Protein AF-A0A5A4N2Q4-F1 (afdb_monomer)

Solvent-accessible surface area (backbone atoms only — not comparable to full-atom values): 8452 Å² total; per-residue (Å²): 108,69,72,65,43,69,59,45,48,25,61,77,40,74,31,97,58,60,70,42,58,69,52,47,52,50,22,56,64,30,41,61,60,15,49,49,31,45,55,47,12,59,72,34,77,85,26,57,87,37,66,96,80,49,46,55,68,68,51,51,50,99,47,70,11,44,57,33,38,48,51,14,52,48,33,44,46,52,19,51,43,44,40,22,55,33,50,47,47,25,62,72,71,48,46,84,64,64,78,89,76,55,52,71,66,58,49,50,52,47,54,51,26,54,49,45,61,66,20,47,60,41,35,52,52,44,50,49,48,45,51,34,38,55,73,65,78,46,36,66,43,38,62,94,64,76,16,40,40,64,56,48,53,55,32,53,72,66,72

Radius of gyration: 18.62 Å; Cα contacts (8 Å, |Δi|>4): 201; chains: 1; bounding box: 46×22×55 Å

pLDDT: mean 96.04, std 3.09, range [78.12, 98.69]

Structure (mmCIF, N/CA/C/O backbone):
data_AF-A0A5A4N2Q4-F1
#
_entry.id   AF-A0A5A4N2Q4-F1
#
loop_
_atom_site.group_PDB
_atom_site.id
_atom_site.type_symbol
_atom_site.label_atom_id
_atom_site.label_alt_id
_atom_site.label_comp_id
_atom_site.label_asym_id
_atom_site.label_entity_id
_atom_site.label_seq_id
_atom_site.pdbx_PDB_ins_code
_atom_site.Cartn_x
_atom_site.Cartn_y
_atom_site.Cartn_z
_atom_site.occupancy
_atom_site.B_iso_or_equiv
_atom_site.auth_seq_id
_atom_site.auth_comp_id
_atom_site.auth_asym_id
_atom_site.auth_atom_id
_atom_site.pdbx_PDB_model_num
ATOM 1 N N . LEU A 1 1 ? -2.298 5.509 10.449 1.00 78.12 1 LEU A N 1
ATOM 2 C CA . LEU A 1 1 ? -3.042 4.456 11.182 1.00 78.12 1 LEU A CA 1
ATOM 3 C C . LEU A 1 1 ? -2.249 3.893 12.357 1.00 78.12 1 LEU A C 1
ATOM 5 O O . LEU A 1 1 ? -2.719 4.061 13.470 1.00 78.12 1 LEU A O 1
ATOM 9 N N . GLY A 1 2 ? -1.051 3.329 12.149 1.00 83.81 2 GLY A N 1
ATOM 10 C CA . GLY A 1 2 ? -0.265 2.645 13.193 1.00 83.81 2 GLY A CA 1
ATOM 11 C C . GLY A 1 2 ? -0.175 3.351 14.556 1.00 83.81 2 GLY A C 1
ATOM 12 O O . GLY A 1 2 ? -0.740 2.850 15.514 1.00 83.81 2 GLY A O 1
ATOM 13 N N . GLY A 1 3 ? 0.488 4.510 14.660 1.00 91.69 3 GLY A N 1
ATOM 14 C CA . GLY A 1 3 ? 0.744 5.168 15.958 1.00 91.69 3 GLY A CA 1
ATOM 15 C C . GLY A 1 3 ? -0.521 5.498 16.765 1.00 91.69 3 GLY A C 1
ATOM 16 O O . GLY A 1 3 ? -0.814 4.852 17.767 1.00 91.69 3 GLY A O 1
ATOM 17 N N . PHE A 1 4 ? -1.299 6.488 16.315 1.00 95.56 4 PHE A N 1
ATOM 18 C CA . PHE A 1 4 ? -2.518 6.896 17.024 1.00 95.56 4 PHE A CA 1
ATOM 19 C C . PHE A 1 4 ? -3.598 5.817 17.052 1.00 95.56 4 PHE A C 1
ATOM 21 O O . PHE A 1 4 ? -4.274 5.676 18.061 1.00 95.56 4 PHE A O 1
ATOM 28 N N . GLY A 1 5 ? -3.774 5.054 15.971 1.00 96.12 5 GLY A N 1
ATOM 29 C CA . GLY A 1 5 ? -4.808 4.026 15.904 1.00 96.12 5 GLY A CA 1
ATOM 30 C C . GLY A 1 5 ? -4.566 2.918 16.922 1.00 96.12 5 GLY A C 1
ATOM 31 O O . GLY A 1 5 ? -5.470 2.608 17.690 1.00 96.12 5 GLY A O 1
ATOM 32 N N . ASN A 1 6 ? -3.346 2.370 16.984 1.00 96.38 6 ASN A N 1
ATOM 33 C CA . ASN A 1 6 ? -3.034 1.269 17.902 1.00 96.38 6 ASN A CA 1
ATOM 34 C C . ASN A 1 6 ? -3.146 1.680 19.367 1.00 96.38 6 ASN A C 1
ATOM 36 O O . ASN A 1 6 ? -3.455 0.845 20.208 1.00 96.38 6 ASN A O 1
ATOM 40 N N . TRP A 1 7 ? -2.907 2.956 19.667 1.00 95.88 7 TRP A N 1
ATOM 41 C CA . TRP A 1 7 ? -3.023 3.46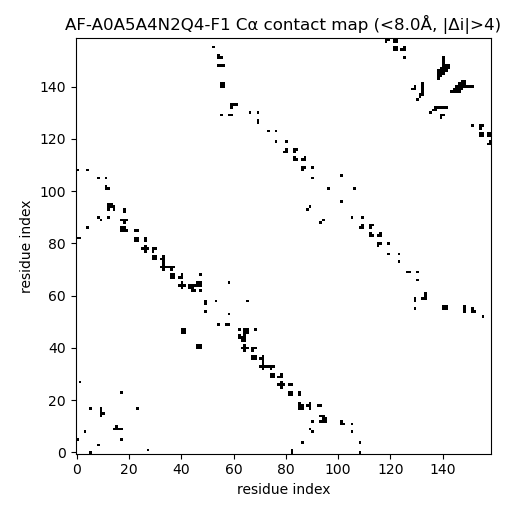6 21.024 1.00 95.88 7 TRP A CA 1
ATOM 42 C C . TRP A 1 7 ? -4.462 3.848 21.391 1.00 95.88 7 TRP A C 1
ATOM 44 O O . TRP A 1 7 ? -4.979 3.415 22.417 1.00 95.88 7 TRP A O 1
ATOM 54 N N . LEU A 1 8 ? -5.128 4.647 20.555 1.00 97.75 8 LEU A N 1
ATOM 55 C CA . LEU A 1 8 ? -6.415 5.253 20.891 1.00 97.75 8 LEU A CA 1
ATOM 56 C C . LEU A 1 8 ? -7.609 4.335 20.639 1.00 97.75 8 LEU A C 1
ATOM 58 O O . LEU A 1 8 ? -8.586 4.441 21.371 1.00 97.75 8 LEU A O 1
ATOM 62 N N . ILE A 1 9 ? -7.581 3.459 19.627 1.00 97.44 9 ILE A N 1
ATOM 63 C CA . ILE A 1 9 ? -8.761 2.643 19.288 1.00 97.44 9 ILE A CA 1
ATOM 64 C C . ILE A 1 9 ? -9.136 1.699 20.433 1.00 97.44 9 ILE A C 1
ATOM 66 O O . ILE A 1 9 ? -10.298 1.747 20.837 1.00 97.44 9 ILE A O 1
ATOM 70 N N . PRO A 1 10 ? -8.211 0.910 21.019 1.00 96.62 10 PRO A N 1
ATOM 71 C CA . PRO A 1 10 ? -8.571 0.057 22.145 1.00 96.62 10 PRO A CA 1
ATOM 72 C C . PRO A 1 10 ? -9.120 0.850 23.334 1.00 96.62 10 PRO A C 1
ATOM 74 O O . PRO A 1 10 ? -10.138 0.476 23.913 1.00 96.62 10 PRO A O 1
ATOM 77 N N . LEU A 1 11 ? -8.509 2.001 23.638 1.00 96.62 11 LEU A N 1
ATOM 78 C CA . LEU A 1 11 ? -8.955 2.887 24.713 1.00 96.62 11 LEU A CA 1
ATOM 79 C C . LEU A 1 11 ? -10.362 3.444 24.458 1.00 96.62 11 LEU A C 1
ATOM 81 O O . LEU A 1 11 ? -11.205 3.410 25.346 1.00 96.62 11 LEU A O 1
ATOM 85 N N . MET A 1 12 ? -10.649 3.914 23.242 1.00 96.81 12 MET A N 1
ATOM 86 C CA . MET A 1 12 ? -11.965 4.455 22.878 1.00 96.81 12 MET A CA 1
ATOM 87 C C . MET A 1 12 ? -13.060 3.383 22.827 1.00 96.81 12 MET A C 1
ATOM 89 O O . MET A 1 12 ? -14.232 3.702 23.017 1.00 96.81 12 MET A O 1
ATOM 93 N N . LEU A 1 13 ? -12.696 2.124 22.573 1.00 96.56 13 LEU A N 1
ATOM 94 C CA . LEU A 1 13 ? -13.611 0.980 22.599 1.00 96.56 13 LEU A CA 1
ATOM 95 C C . LEU A 1 13 ? -13.775 0.367 23.998 1.00 96.56 13 LEU A C 1
ATOM 97 O O . LEU A 1 13 ? -14.642 -0.488 24.178 1.00 96.56 13 LEU A O 1
ATOM 101 N N . ASN A 1 14 ? -12.973 0.799 24.979 1.00 95.62 14 ASN A N 1
ATOM 102 C CA . ASN A 1 14 ? -12.802 0.133 26.272 1.00 95.62 14 ASN A CA 1
ATOM 103 C C . ASN A 1 14 ? -12.422 -1.355 26.130 1.00 95.62 14 ASN A C 1
ATOM 105 O O . ASN A 1 14 ? -12.909 -2.205 26.878 1.00 95.62 14 ASN A O 1
ATOM 109 N N . SER A 1 15 ? -11.560 -1.678 25.164 1.00 95.62 15 SER A N 1
ATOM 110 C CA . SER A 1 15 ? -11.013 -3.021 24.961 1.00 95.62 15 SER A CA 1
ATOM 111 C C . SER A 1 15 ? -9.585 -3.125 25.517 1.00 95.62 15 SER A C 1
ATOM 113 O O . SER A 1 15 ? -8.827 -2.160 25.418 1.00 95.62 15 SER A O 1
ATOM 115 N N . PRO A 1 16 ? -9.176 -4.288 26.059 1.00 93.88 16 PRO A N 1
ATOM 116 C CA . PRO A 1 16 ? -7.867 -4.442 26.698 1.00 93.88 16 PRO A CA 1
ATOM 117 C C . PRO A 1 16 ? -6.685 -4.370 25.719 1.00 93.88 16 PRO A C 1
ATOM 119 O O . PRO A 1 16 ? -5.601 -3.949 26.106 1.00 93.88 16 PRO A O 1
ATOM 122 N N . ASP A 1 17 ? -6.885 -4.789 24.468 1.00 94.69 17 ASP A N 1
ATOM 123 C CA . ASP A 1 17 ? -5.890 -4.768 23.391 1.00 94.69 17 ASP A CA 1
ATOM 124 C C . ASP A 1 17 ? -6.620 -4.849 22.032 1.00 94.69 17 ASP A C 1
ATOM 126 O O . ASP A 1 17 ? -7.850 -4.852 21.971 1.00 94.69 17 ASP A O 1
ATOM 130 N N . MET A 1 18 ? -5.864 -4.920 20.942 1.00 97.25 18 MET A N 1
ATOM 131 C CA . MET A 1 18 ? -6.322 -5.220 19.590 1.00 97.25 18 MET A CA 1
ATOM 132 C C . MET A 1 18 ? -6.730 -6.694 19.426 1.00 97.25 18 MET A C 1
ATOM 134 O O . MET A 1 18 ? -6.215 -7.572 20.115 1.00 97.25 18 MET A O 1
ATOM 138 N N . ALA A 1 19 ? -7.582 -6.996 18.441 1.00 97.50 19 ALA A N 1
ATOM 139 C CA . ALA A 1 19 ? -8.059 -8.357 18.172 1.00 97.50 19 ALA A CA 1
ATOM 140 C C . ALA A 1 19 ? -6.929 -9.339 17.806 1.00 97.50 19 ALA A C 1
ATOM 142 O O . ALA A 1 19 ? -6.952 -10.498 18.220 1.00 97.50 19 ALA A O 1
ATOM 143 N N . PHE A 1 20 ? -5.916 -8.881 17.061 1.00 98.06 20 PHE A N 1
ATOM 144 C CA . PHE A 1 20 ? -4.751 -9.679 16.670 1.00 98.06 20 PHE A CA 1
ATOM 145 C C . PHE A 1 20 ? -3.427 -9.018 17.104 1.00 98.06 20 PHE A C 1
ATOM 147 O O . PHE A 1 20 ? -2.699 -8.478 16.264 1.00 98.06 20 PHE A O 1
ATOM 154 N N . PRO A 1 21 ? -3.032 -9.099 18.391 1.00 96.81 21 PRO A N 1
ATOM 155 C CA . PRO A 1 21 ? -1.855 -8.389 18.911 1.00 96.81 21 PRO A CA 1
ATOM 156 C C . PRO A 1 21 ? -0.538 -8.779 18.225 1.00 96.81 21 PRO A C 1
ATOM 158 O O . PRO A 1 21 ? 0.304 -7.933 17.930 1.00 96.81 21 PRO A O 1
ATOM 161 N N . ARG A 1 22 ? -0.362 -10.067 17.894 1.00 97.88 22 ARG A N 1
ATOM 162 C CA . ARG A 1 22 ? 0.849 -10.554 17.203 1.00 97.88 22 ARG A CA 1
ATOM 163 C C . ARG A 1 22 ? 0.933 -10.062 15.759 1.00 97.88 22 ARG A C 1
ATOM 165 O O . ARG A 1 22 ? 2.010 -9.673 15.315 1.00 97.88 22 ARG A O 1
ATOM 172 N N . MET A 1 23 ? -0.197 -10.045 15.048 1.00 97.00 23 MET A N 1
ATOM 173 C CA . MET A 1 23 ? -0.287 -9.469 13.703 1.00 97.00 23 MET A CA 1
ATOM 174 C C . MET A 1 23 ? 0.002 -7.965 13.749 1.00 97.00 23 MET A C 1
ATOM 176 O O . MET A 1 23 ? 0.719 -7.459 12.891 1.00 97.00 23 MET A O 1
ATOM 180 N N . ASN A 1 24 ? -0.480 -7.273 14.787 1.00 97.12 24 ASN A N 1
ATOM 181 C CA . ASN A 1 24 ? -0.182 -5.863 15.010 1.00 97.12 24 ASN A CA 1
ATOM 182 C C . ASN A 1 24 ? 1.319 -5.611 15.160 1.00 97.12 24 ASN A C 1
ATOM 184 O O . ASN A 1 24 ? 1.878 -4.740 14.498 1.00 97.12 24 ASN A O 1
ATOM 188 N N . ASN A 1 25 ? 1.983 -6.416 15.992 1.00 97.12 25 ASN A N 1
ATOM 189 C CA . ASN A 1 25 ? 3.420 -6.309 16.204 1.00 97.12 25 ASN A CA 1
ATOM 190 C C . ASN A 1 25 ? 4.188 -6.574 14.900 1.00 97.12 25 ASN A C 1
ATOM 192 O O . ASN A 1 25 ? 5.049 -5.789 14.515 1.00 97.12 25 ASN A O 1
ATOM 196 N N . MET A 1 26 ? 3.820 -7.626 14.164 1.00 97.12 26 MET A N 1
ATOM 197 C CA . MET A 1 26 ? 4.431 -7.922 12.866 1.00 97.12 26 MET A CA 1
ATOM 198 C C . MET A 1 26 ? 4.231 -6.783 11.857 1.00 97.12 26 MET A C 1
ATOM 200 O O . MET A 1 26 ? 5.162 -6.440 11.133 1.00 97.12 26 MET A O 1
ATOM 204 N N . SER A 1 27 ? 3.053 -6.145 11.846 1.00 96.94 27 SER A N 1
ATOM 205 C CA . SER A 1 27 ? 2.786 -5.000 10.970 1.00 96.94 27 SER A CA 1
ATOM 206 C C . SER A 1 27 ? 3.776 -3.857 11.217 1.00 96.94 27 SER A C 1
ATOM 208 O O . SER A 1 27 ? 4.296 -3.284 10.263 1.00 96.94 27 SER A O 1
ATOM 210 N N . PHE A 1 28 ? 4.125 -3.578 12.476 1.00 97.50 28 PHE A N 1
ATOM 211 C CA . PHE A 1 28 ? 5.156 -2.597 12.807 1.00 97.50 28 PHE A CA 1
ATOM 212 C C . PHE A 1 28 ? 6.542 -3.052 12.337 1.00 97.50 28 PHE A C 1
ATOM 214 O O . PHE A 1 28 ? 7.252 -2.279 11.699 1.00 97.50 28 PHE A O 1
ATOM 221 N N . TRP A 1 29 ? 6.912 -4.310 12.588 1.00 98.00 29 TRP A N 1
ATOM 222 C CA . TRP A 1 29 ? 8.245 -4.835 12.265 1.00 98.00 29 TRP A CA 1
ATOM 223 C C . TRP A 1 29 ? 8.551 -4.960 10.771 1.00 98.00 29 TRP A C 1
ATOM 225 O O . TRP A 1 29 ? 9.719 -5.070 10.410 1.00 98.00 29 TRP A O 1
ATOM 235 N N . LEU A 1 30 ? 7.550 -4.880 9.895 1.00 98.19 30 LEU A N 1
ATOM 236 C CA . LEU A 1 30 ? 7.760 -4.776 8.447 1.00 98.19 30 LEU A CA 1
ATOM 237 C C . LEU A 1 30 ? 8.207 -3.374 7.993 1.00 98.19 30 LEU A C 1
ATOM 239 O O . LEU A 1 30 ? 8.815 -3.241 6.929 1.00 98.19 30 LEU A O 1
ATOM 243 N N . LEU A 1 31 ? 7.961 -2.329 8.794 1.00 97.94 31 LEU A N 1
ATOM 244 C CA . LEU A 1 31 ? 8.291 -0.949 8.428 1.00 97.94 31 LEU A CA 1
ATOM 245 C C . LEU A 1 31 ? 9.798 -0.638 8.473 1.00 97.94 31 LEU A C 1
ATOM 247 O O . LEU A 1 31 ? 10.269 0.006 7.535 1.00 97.94 31 LEU A O 1
ATOM 251 N N . PRO A 1 32 ? 10.590 -1.083 9.473 1.00 98.25 32 PRO A N 1
ATOM 252 C CA . PRO A 1 32 ? 12.033 -0.863 9.445 1.00 98.25 32 PRO A CA 1
ATOM 253 C C . PRO A 1 32 ? 12.710 -1.500 8.218 1.00 98.25 32 PRO A C 1
ATOM 255 O O . PRO A 1 32 ? 13.408 -0.770 7.517 1.00 98.25 32 PRO A O 1
ATOM 258 N N . PRO A 1 33 ? 12.463 -2.779 7.857 1.00 98.19 33 PRO A N 1
ATOM 259 C CA . PRO A 1 33 ? 12.988 -3.358 6.620 1.00 98.19 33 PRO A CA 1
ATOM 260 C C . PRO A 1 33 ? 12.546 -2.595 5.364 1.00 98.19 33 PRO A C 1
ATOM 262 O O . PRO A 1 33 ? 13.379 -2.283 4.515 1.00 98.19 33 PRO A O 1
ATOM 265 N N . SER A 1 34 ? 11.266 -2.211 5.276 1.00 98.38 34 SER A N 1
ATOM 266 C CA . SER A 1 34 ? 10.757 -1.357 4.193 1.00 98.38 34 SER A CA 1
ATOM 267 C C . SER A 1 34 ? 11.575 -0.072 4.053 1.00 98.38 34 SER A C 1
ATOM 269 O O . SER A 1 34 ? 12.041 0.261 2.965 1.00 98.38 34 SER A O 1
ATOM 271 N N . LEU A 1 35 ? 11.778 0.649 5.157 1.00 98.25 35 LEU A N 1
ATOM 272 C CA . LEU A 1 35 ? 12.541 1.891 5.160 1.00 98.25 35 LEU A CA 1
ATOM 273 C C . LEU A 1 35 ? 14.005 1.651 4.778 1.00 98.25 35 LEU A C 1
ATOM 275 O O . LEU A 1 35 ? 14.563 2.424 4.006 1.00 98.25 35 LEU A O 1
ATOM 279 N N . THR A 1 36 ? 14.624 0.573 5.268 1.00 98.06 36 THR A N 1
ATOM 280 C CA . THR A 1 36 ? 16.011 0.250 4.906 1.00 98.06 36 THR A CA 1
ATOM 281 C C . THR A 1 36 ? 16.167 -0.023 3.414 1.00 98.06 36 THR A C 1
ATOM 283 O O . THR A 1 36 ? 17.115 0.483 2.823 1.00 98.06 36 THR A O 1
ATOM 286 N N . LEU A 1 37 ? 15.225 -0.734 2.782 1.00 97.75 37 LEU A N 1
ATOM 287 C CA . LEU A 1 37 ? 15.244 -0.969 1.336 1.00 97.75 37 LEU A CA 1
ATOM 288 C C . LEU A 1 37 ? 15.096 0.337 0.548 1.00 97.75 37 LEU A C 1
ATOM 290 O O . LEU A 1 37 ? 15.822 0.539 -0.421 1.00 97.75 37 LEU A O 1
ATOM 294 N N . LEU A 1 38 ? 14.215 1.238 0.992 1.00 96.94 38 LEU A N 1
ATOM 295 C CA . LEU A 1 38 ? 14.023 2.553 0.372 1.00 96.94 38 LEU A CA 1
ATOM 296 C C . LEU A 1 38 ? 15.255 3.463 0.519 1.00 96.94 38 LEU A C 1
ATOM 298 O O . LEU A 1 38 ? 15.587 4.239 -0.373 1.00 96.94 38 LEU A O 1
ATOM 302 N N . LEU A 1 39 ? 15.953 3.405 1.653 1.00 96.75 39 LEU A N 1
ATOM 303 C CA . LEU A 1 39 ? 17.201 4.151 1.825 1.00 96.75 39 LEU A CA 1
ATOM 304 C C . LEU A 1 39 ? 18.318 3.535 0.980 1.00 96.75 39 LEU A C 1
ATOM 306 O O . LEU A 1 39 ? 19.052 4.255 0.303 1.00 96.75 39 LEU A O 1
ATOM 310 N N . TYR A 1 40 ? 18.403 2.205 0.958 1.00 96.00 40 TYR A N 1
ATOM 311 C CA . TYR A 1 40 ? 19.391 1.480 0.170 1.00 96.00 40 TYR A CA 1
ATOM 312 C C . TYR A 1 40 ? 19.198 1.695 -1.336 1.00 96.00 40 TYR A C 1
ATOM 314 O O . TYR A 1 40 ? 20.180 1.867 -2.056 1.00 96.00 40 TYR A O 1
ATOM 322 N N . SER A 1 41 ? 17.955 1.800 -1.819 1.00 95.88 41 SER A N 1
ATOM 323 C CA . SER A 1 41 ? 17.671 2.089 -3.228 1.00 95.88 41 SER A CA 1
ATOM 324 C C . SER A 1 41 ? 18.208 3.439 -3.694 1.00 95.88 41 SER A C 1
ATOM 326 O O . SER A 1 41 ? 18.483 3.597 -4.876 1.00 95.88 41 SER A O 1
ATOM 328 N N . ASN A 1 42 ? 18.360 4.416 -2.795 1.00 91.69 42 ASN A N 1
ATOM 329 C CA . ASN A 1 42 ? 18.949 5.715 -3.135 1.00 91.69 42 ASN A CA 1
ATOM 330 C C . ASN A 1 42 ? 20.481 5.673 -3.190 1.00 91.69 42 ASN A C 1
ATOM 332 O O . ASN A 1 42 ? 21.090 6.522 -3.832 1.00 91.69 42 ASN A O 1
ATOM 336 N N . MET A 1 43 ? 21.099 4.702 -2.516 1.00 90.75 43 MET A N 1
ATOM 337 C CA . MET A 1 43 ? 22.552 4.517 -2.505 1.00 90.75 43 MET A CA 1
ATOM 338 C C . MET A 1 43 ? 23.034 3.572 -3.611 1.00 90.75 43 MET A C 1
ATOM 340 O O . MET A 1 43 ? 24.195 3.636 -4.006 1.00 90.75 43 MET A O 1
ATOM 344 N N . PHE A 1 44 ? 22.168 2.672 -4.079 1.00 87.69 44 PHE A N 1
ATOM 345 C CA . PHE A 1 44 ? 22.494 1.667 -5.084 1.00 87.69 44 PHE A CA 1
ATOM 346 C C . PHE A 1 44 ? 22.126 2.130 -6.503 1.00 87.69 44 PHE A C 1
ATOM 348 O O . PHE A 1 44 ? 21.107 2.788 -6.713 1.00 87.69 44 PHE A O 1
ATOM 355 N N . GLY A 1 45 ? 22.933 1.752 -7.499 1.00 85.44 45 GLY A N 1
ATOM 356 C CA . GLY A 1 45 ? 22.708 2.139 -8.896 1.00 85.44 45 GLY A CA 1
ATOM 357 C C . GLY A 1 45 ? 22.719 3.660 -9.092 1.00 85.44 45 GLY A C 1
ATOM 358 O O . GLY A 1 45 ? 23.594 4.349 -8.578 1.00 85.44 45 GLY A O 1
ATOM 359 N N . MET A 1 46 ? 21.738 4.177 -9.836 1.00 88.19 46 MET A N 1
ATOM 360 C CA . MET A 1 46 ? 21.572 5.618 -10.098 1.00 88.19 46 MET A CA 1
ATOM 361 C C . MET A 1 46 ? 20.477 6.259 -9.222 1.00 88.19 46 MET A C 1
ATOM 363 O O . MET A 1 46 ? 19.949 7.317 -9.565 1.00 88.19 46 MET A O 1
ATOM 367 N N . GLY A 1 47 ? 20.077 5.604 -8.123 1.00 90.88 47 GLY A N 1
ATOM 368 C CA . GLY A 1 47 ? 18.826 5.929 -7.429 1.00 90.88 47 GLY A CA 1
ATOM 369 C C . GLY A 1 47 ? 17.606 5.549 -8.273 1.00 90.88 47 GLY A C 1
ATOM 370 O O . GLY A 1 47 ? 17.754 5.065 -9.397 1.00 90.88 47 GLY A O 1
ATOM 371 N N . THR A 1 48 ? 16.386 5.694 -7.753 1.00 92.38 48 THR A N 1
ATOM 372 C CA . THR A 1 48 ? 15.182 5.305 -8.514 1.00 92.38 48 THR A CA 1
ATOM 373 C C . THR A 1 48 ? 14.897 6.207 -9.696 1.00 92.38 48 THR A C 1
ATOM 375 O O . THR A 1 48 ? 14.691 5.713 -10.795 1.00 92.38 48 THR A O 1
ATOM 378 N N . GLY A 1 49 ? 14.862 7.524 -9.483 1.00 88.62 49 GLY A N 1
ATOM 379 C CA . GLY A 1 49 ? 14.708 8.515 -10.553 1.00 88.62 49 GLY A CA 1
ATOM 380 C C . GLY A 1 49 ? 13.380 8.471 -11.326 1.00 88.62 49 GLY A C 1
ATOM 381 O O . GLY A 1 49 ? 13.232 9.206 -12.294 1.00 88.62 49 GLY A O 1
ATOM 382 N N . THR A 1 50 ? 12.401 7.660 -10.910 1.00 90.25 50 THR A N 1
ATOM 383 C CA . THR A 1 50 ? 11.115 7.461 -11.613 1.00 90.25 50 THR A CA 1
ATOM 384 C C . THR A 1 50 ? 9.971 8.343 -11.101 1.00 90.25 50 THR A C 1
ATOM 386 O O . THR A 1 50 ? 8.825 8.179 -11.518 1.00 90.25 50 THR A O 1
ATOM 389 N N . GLY A 1 51 ? 10.251 9.230 -10.141 1.00 92.88 51 GLY A N 1
ATOM 390 C CA . GLY A 1 51 ? 9.223 9.874 -9.321 1.00 92.88 51 GLY A CA 1
ATOM 391 C C . GLY A 1 51 ? 8.540 8.894 -8.356 1.00 92.88 51 GLY A C 1
ATOM 392 O O . GLY A 1 51 ? 8.810 7.692 -8.371 1.00 92.88 51 GLY A O 1
ATOM 393 N N . TRP A 1 52 ? 7.646 9.412 -7.508 1.00 94.81 52 TRP A N 1
ATOM 394 C CA . TRP A 1 52 ? 6.924 8.604 -6.513 1.00 94.81 52 TRP A CA 1
ATOM 395 C C . TRP A 1 52 ? 5.886 7.653 -7.134 1.00 94.81 52 TRP A C 1
ATOM 397 O O . TRP A 1 52 ? 5.498 6.682 -6.493 1.00 94.81 52 TRP A O 1
ATOM 407 N N . THR A 1 53 ? 5.465 7.909 -8.378 1.00 96.19 53 THR A N 1
ATOM 408 C CA . THR A 1 53 ? 4.487 7.085 -9.102 1.00 96.19 53 THR A CA 1
ATOM 409 C C . THR A 1 53 ? 5.095 5.886 -9.819 1.00 96.19 53 THR A C 1
ATOM 411 O O . THR A 1 53 ? 4.370 4.950 -10.127 1.00 96.19 53 THR A O 1
ATOM 414 N N . VAL A 1 54 ? 6.410 5.872 -10.073 1.00 96.00 54 VAL A N 1
ATOM 415 C CA . VAL A 1 54 ? 7.114 4.735 -10.702 1.00 96.00 54 VAL A CA 1
ATOM 416 C C . VAL A 1 54 ? 6.570 4.401 -12.108 1.00 96.00 54 VAL A C 1
ATOM 418 O O . VAL A 1 54 ? 6.376 3.243 -12.468 1.00 96.00 54 VAL A O 1
ATOM 421 N N . TYR A 1 55 ? 6.315 5.420 -12.937 1.00 96.31 55 TYR A N 1
ATOM 422 C CA . TYR A 1 55 ? 5.693 5.214 -14.252 1.00 96.31 55 TYR A CA 1
ATOM 423 C C . TYR A 1 55 ? 6.575 4.455 -15.265 1.00 96.31 55 TYR A C 1
ATOM 425 O O . TYR A 1 55 ? 7.738 4.825 -15.457 1.00 96.31 55 TYR A O 1
ATOM 433 N N . PRO A 1 56 ? 6.026 3.462 -15.995 1.00 93.81 56 PRO A N 1
ATOM 434 C CA . PRO A 1 56 ? 6.648 2.940 -17.209 1.00 93.81 56 PRO A CA 1
ATOM 435 C C . PRO A 1 56 ? 6.558 3.976 -18.354 1.00 93.81 56 PRO A C 1
ATOM 437 O O . PRO A 1 56 ? 5.643 4.801 -18.363 1.00 93.81 56 PRO A O 1
ATOM 440 N N . PRO A 1 57 ? 7.494 3.978 -19.325 1.00 92.25 57 PRO A N 1
ATOM 441 C CA . PRO A 1 57 ? 8.626 3.058 -19.472 1.00 92.25 57 PRO A CA 1
ATOM 442 C C . PRO A 1 57 ? 9.844 3.423 -18.604 1.00 92.25 57 PRO A C 1
ATOM 444 O O . PRO A 1 57 ? 10.807 2.662 -18.562 1.00 92.25 57 PRO A O 1
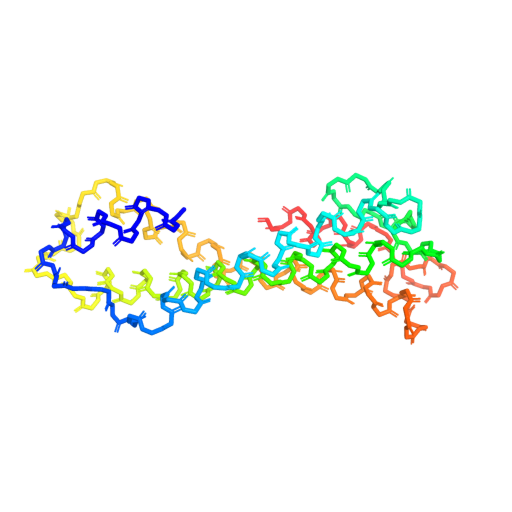ATOM 447 N N . LEU A 1 58 ? 9.821 4.561 -17.898 1.00 92.81 58 LEU A N 1
ATOM 448 C CA . LEU A 1 58 ? 10.951 5.025 -17.085 1.00 92.81 58 LEU A CA 1
ATOM 449 C C . LEU A 1 58 ? 11.304 4.018 -15.980 1.00 92.81 58 LEU A C 1
ATOM 451 O O . LEU A 1 58 ? 12.477 3.758 -15.726 1.00 92.81 58 LEU A O 1
ATOM 455 N N . SER A 1 59 ? 10.295 3.384 -15.383 1.00 92.12 59 SER A N 1
ATOM 456 C CA . SER A 1 59 ? 10.482 2.333 -14.384 1.00 92.12 59 SER A CA 1
ATOM 457 C C . SER A 1 59 ? 10.921 0.978 -14.942 1.00 92.12 59 SER A C 1
ATOM 459 O O . SER A 1 59 ? 11.297 0.109 -14.162 1.00 92.12 59 SER A O 1
ATOM 461 N N . VAL A 1 60 ? 10.949 0.782 -16.265 1.00 90.69 60 VAL A N 1
ATOM 462 C CA . VAL A 1 60 ? 11.360 -0.485 -16.908 1.00 90.69 60 VAL A CA 1
ATOM 463 C C . VAL A 1 60 ? 12.854 -0.478 -17.287 1.00 90.69 60 VAL A C 1
ATOM 465 O O . VAL A 1 60 ? 13.398 -1.466 -17.766 1.00 90.69 60 VAL A O 1
ATOM 468 N N . GLN A 1 61 ? 13.568 0.621 -17.025 1.00 89.50 61 GLN A N 1
ATOM 469 C CA . GLN A 1 61 ? 15.010 0.721 -17.270 1.00 89.50 61 GLN A CA 1
ATOM 470 C C . GLN A 1 61 ? 15.819 -0.287 -16.440 1.00 89.50 61 GLN A C 1
ATOM 472 O O . GLN A 1 61 ? 15.471 -0.577 -15.297 1.00 89.50 61 GLN A O 1
ATOM 477 N N . ALA A 1 62 ? 16.951 -0.761 -16.969 1.00 88.38 62 ALA A N 1
ATOM 478 C CA . ALA A 1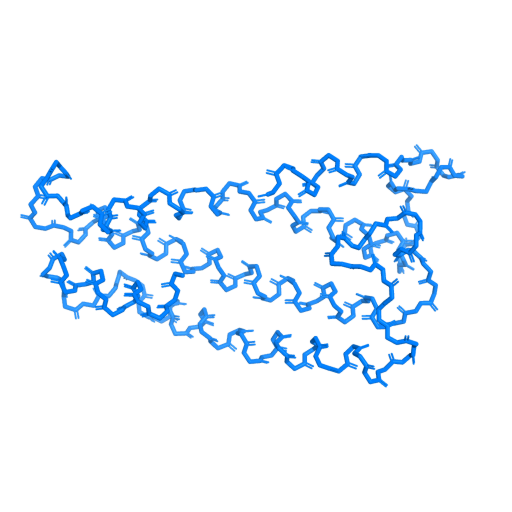 62 ? 17.862 -1.673 -16.272 1.00 88.38 62 ALA A CA 1
ATOM 479 C C . ALA A 1 62 ? 18.593 -0.975 -15.104 1.00 88.38 62 ALA A C 1
ATOM 481 O O . ALA A 1 62 ? 19.757 -0.594 -15.209 1.00 88.38 62 ALA A O 1
ATOM 482 N N . ASN A 1 63 ? 17.886 -0.773 -13.991 1.00 92.69 63 ASN A N 1
ATOM 483 C CA . ASN A 1 63 ? 18.379 -0.081 -12.805 1.00 92.69 63 ASN A CA 1
ATOM 484 C C . ASN A 1 63 ?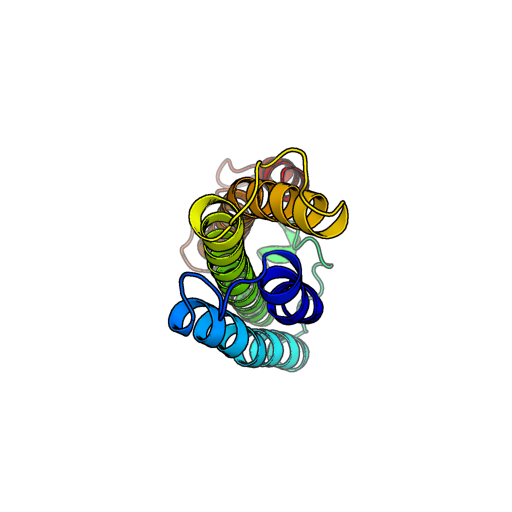 17.877 -0.774 -11.524 1.00 92.69 63 ASN A C 1
ATOM 486 O O . ASN A 1 63 ? 16.693 -0.653 -11.206 1.00 92.69 63 ASN A O 1
ATOM 490 N N . PRO A 1 64 ? 18.738 -1.486 -10.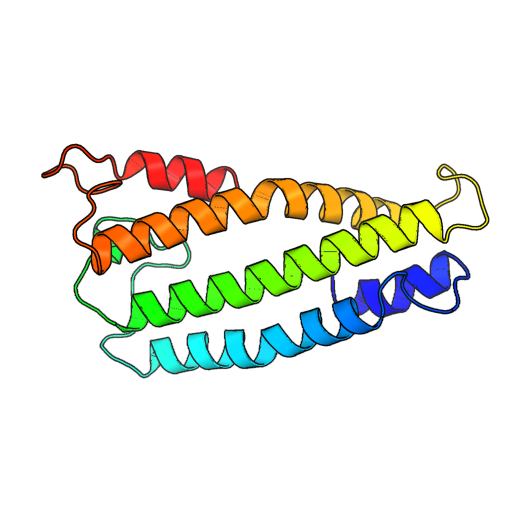780 1.00 93.25 64 PRO A N 1
ATOM 491 C CA . PRO A 1 64 ? 18.334 -2.313 -9.635 1.00 93.25 64 PRO A CA 1
ATOM 492 C C . PRO A 1 64 ? 17.771 -1.522 -8.440 1.00 93.25 64 PRO A C 1
ATOM 494 O O . PRO A 1 64 ? 17.113 -2.096 -7.573 1.00 93.25 64 PRO A O 1
ATOM 497 N N . SER A 1 65 ? 17.982 -0.201 -8.381 1.00 96.00 65 SER A N 1
ATOM 498 C CA . SER A 1 65 ? 17.361 0.665 -7.366 1.00 96.00 65 SER A CA 1
ATOM 499 C C . SER A 1 65 ? 15.830 0.618 -7.412 1.00 96.00 65 SER A C 1
ATOM 501 O O . SER A 1 65 ? 15.174 0.682 -6.373 1.00 96.00 65 SER A O 1
ATOM 503 N N . ILE A 1 66 ? 15.253 0.471 -8.608 1.00 96.75 66 ILE A N 1
ATOM 504 C CA . ILE A 1 66 ? 13.805 0.440 -8.814 1.00 96.75 66 ILE A CA 1
ATOM 505 C C . ILE A 1 66 ? 13.224 -0.829 -8.181 1.00 96.75 66 ILE A C 1
ATOM 507 O O . ILE A 1 66 ? 12.217 -0.747 -7.480 1.00 96.75 66 ILE A O 1
ATOM 511 N N . ASP A 1 67 ? 13.898 -1.976 -8.315 1.00 96.81 67 ASP A N 1
ATOM 512 C CA . ASP A 1 67 ? 13.465 -3.232 -7.688 1.00 96.81 67 ASP A CA 1
ATOM 513 C C . ASP A 1 67 ? 13.450 -3.112 -6.160 1.00 96.81 67 ASP A C 1
ATOM 515 O O . ASP A 1 67 ? 12.470 -3.481 -5.514 1.00 96.81 67 ASP A O 1
ATOM 519 N N . LEU A 1 68 ? 14.490 -2.507 -5.574 1.00 97.38 68 LEU A N 1
ATOM 520 C CA . LEU A 1 68 ? 14.554 -2.244 -4.133 1.00 97.38 68 LEU A CA 1
ATOM 521 C C . LEU A 1 68 ? 13.396 -1.357 -3.659 1.00 97.38 68 LEU A C 1
ATOM 523 O O . LEU A 1 68 ? 12.809 -1.626 -2.608 1.00 97.38 68 LEU A O 1
ATOM 527 N N . THR A 1 69 ? 13.010 -0.342 -4.439 1.00 97.50 69 THR A N 1
ATOM 528 C CA . THR A 1 69 ? 11.833 0.463 -4.089 1.00 97.50 69 THR A CA 1
ATOM 529 C C . THR A 1 69 ? 10.526 -0.270 -4.242 1.00 97.50 69 THR A C 1
ATOM 531 O O . THR A 1 69 ? 9.677 -0.140 -3.362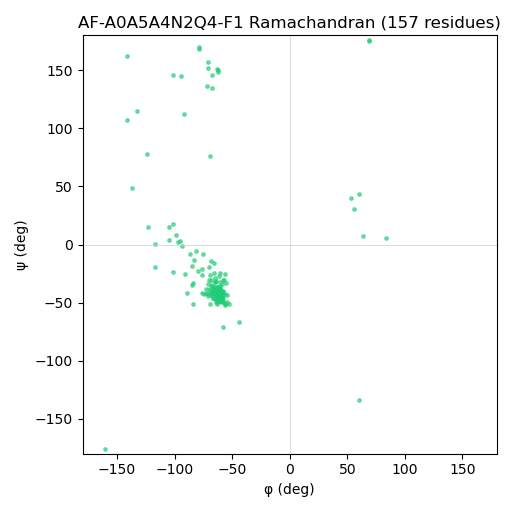 1.00 97.50 69 THR A O 1
ATOM 534 N N . ILE A 1 70 ? 10.375 -1.096 -5.276 1.00 97.81 70 ILE A N 1
ATOM 535 C CA . ILE A 1 70 ? 9.201 -1.950 -5.420 1.00 97.81 70 ILE A CA 1
ATOM 536 C C . ILE A 1 70 ? 9.099 -2.865 -4.194 1.00 97.81 70 ILE A C 1
ATOM 538 O O . ILE A 1 70 ? 8.040 -2.920 -3.573 1.00 97.81 70 ILE A O 1
ATOM 542 N N . PHE A 1 71 ? 10.188 -3.506 -3.761 1.00 98.25 71 PHE A N 1
ATOM 543 C CA . PHE A 1 71 ? 10.183 -4.317 -2.540 1.00 98.25 71 PHE A CA 1
ATOM 544 C C . PHE A 1 71 ? 9.878 -3.503 -1.276 1.00 98.25 71 PHE A C 1
ATOM 546 O O . PHE A 1 71 ? 9.111 -3.973 -0.436 1.00 98.25 71 PHE A O 1
ATOM 553 N N . SER A 1 72 ? 10.394 -2.275 -1.143 1.00 98.31 72 SER A N 1
ATOM 554 C CA . SER A 1 72 ? 10.026 -1.405 -0.015 1.00 98.31 72 SER A CA 1
ATOM 555 C C . SER A 1 72 ? 8.521 -1.119 0.021 1.00 98.31 72 SER A C 1
ATOM 557 O O . SER A 1 72 ? 7.887 -1.277 1.063 1.00 98.31 72 SER A O 1
ATOM 559 N N . LEU A 1 73 ? 7.923 -0.789 -1.128 1.00 98.12 73 LEU A N 1
ATOM 560 C CA . LEU A 1 73 ? 6.502 -0.474 -1.236 1.00 98.12 73 LEU A CA 1
ATOM 561 C C . LEU A 1 73 ? 5.640 -1.704 -0.935 1.00 98.12 73 LEU A C 1
ATOM 563 O O . LEU A 1 73 ? 4.619 -1.576 -0.264 1.00 98.12 73 LEU A O 1
ATOM 567 N N . HIS A 1 74 ? 6.078 -2.902 -1.335 1.00 98.69 74 HIS A N 1
ATOM 568 C CA . HIS A 1 74 ? 5.422 -4.152 -0.948 1.00 98.69 74 HIS A CA 1
ATOM 569 C C . HIS A 1 74 ? 5.433 -4.373 0.564 1.00 98.69 74 HIS A C 1
ATOM 571 O O . HIS A 1 74 ? 4.388 -4.665 1.138 1.00 98.69 74 HIS A O 1
ATOM 577 N N . LEU A 1 75 ? 6.583 -4.225 1.229 1.00 98.62 75 LEU A N 1
ATOM 578 C CA . LEU A 1 75 ? 6.670 -4.428 2.679 1.00 98.62 75 LEU A CA 1
ATOM 579 C C . LEU A 1 75 ? 5.813 -3.410 3.446 1.00 98.62 75 LEU A C 1
ATOM 581 O O . LEU A 1 75 ? 5.092 -3.789 4.373 1.00 98.62 75 LEU A O 1
ATOM 585 N N . ALA A 1 76 ? 5.830 -2.142 3.025 1.00 98.31 76 ALA A N 1
ATOM 586 C CA . ALA A 1 76 ? 4.942 -1.115 3.565 1.00 98.31 76 ALA A CA 1
ATOM 587 C C . ALA A 1 76 ? 3.457 -1.436 3.310 1.00 98.31 76 ALA A C 1
ATOM 589 O O . ALA A 1 76 ? 2.634 -1.271 4.209 1.00 98.31 76 ALA A O 1
ATOM 590 N N . GLY A 1 77 ? 3.117 -1.936 2.118 1.00 98.00 77 GLY A N 1
ATOM 591 C CA . GLY A 1 77 ? 1.762 -2.354 1.754 1.00 98.00 77 GLY A CA 1
ATOM 592 C C . GLY A 1 77 ? 1.260 -3.547 2.572 1.00 98.00 77 GLY A C 1
ATOM 593 O O . GLY A 1 77 ? 0.128 -3.550 3.048 1.00 98.00 77 GLY A O 1
ATOM 594 N N . ILE A 1 78 ? 2.109 -4.548 2.817 1.00 98.44 78 ILE A N 1
ATOM 595 C CA . ILE A 1 78 ? 1.764 -5.696 3.669 1.00 98.44 78 ILE A CA 1
ATOM 596 C C . ILE A 1 78 ? 1.531 -5.228 5.111 1.00 98.44 78 ILE A C 1
ATOM 598 O O . ILE A 1 78 ? 0.545 -5.625 5.734 1.00 98.44 78 ILE A O 1
ATOM 602 N N . SER A 1 79 ? 2.388 -4.338 5.627 1.00 98.12 79 SER A N 1
ATOM 603 C CA . SER A 1 79 ? 2.211 -3.717 6.946 1.00 98.12 79 SER A CA 1
ATOM 604 C C . SER A 1 79 ? 0.839 -3.043 7.083 1.00 98.12 79 SER A C 1
ATOM 606 O O . SER A 1 79 ? 0.108 -3.303 8.045 1.00 98.12 79 SER A O 1
ATOM 608 N N . SER A 1 80 ? 0.441 -2.223 6.108 1.00 97.81 80 SER A N 1
ATOM 609 C CA . SER A 1 80 ? -0.836 -1.507 6.143 1.00 97.81 80 SER A CA 1
ATOM 610 C C . SER A 1 80 ? -2.049 -2.419 5.940 1.00 97.81 80 SER A C 1
ATOM 612 O O . SER A 1 80 ? -3.059 -2.195 6.611 1.00 97.81 80 SER A O 1
ATOM 614 N N . ILE A 1 81 ? -1.965 -3.479 5.125 1.00 98.19 81 ILE A N 1
ATOM 615 C CA . ILE A 1 81 ? -3.026 -4.500 5.007 1.00 98.19 81 ILE A CA 1
ATOM 616 C C . ILE A 1 81 ? -3.221 -5.223 6.344 1.00 98.19 81 ILE A C 1
ATOM 618 O O . ILE A 1 81 ? -4.340 -5.277 6.855 1.00 98.19 81 ILE A O 1
ATOM 622 N N . MET A 1 82 ? -2.142 -5.726 6.956 1.00 98.00 82 MET A N 1
ATOM 623 C CA . MET A 1 82 ? -2.201 -6.420 8.251 1.00 98.00 82 MET A CA 1
ATOM 624 C C . MET A 1 82 ? -2.783 -5.520 9.346 1.00 98.00 82 MET A C 1
ATOM 626 O O . MET A 1 82 ? -3.650 -5.938 10.115 1.00 98.00 82 MET A O 1
ATOM 630 N N . SER A 1 83 ? -2.339 -4.262 9.391 1.00 97.56 83 SER A N 1
ATOM 631 C CA . SER A 1 83 ? -2.871 -3.259 10.312 1.00 97.56 83 SER A CA 1
ATOM 632 C C . SER A 1 83 ? -4.361 -2.995 10.063 1.00 97.56 83 SER A C 1
ATOM 634 O O . SER A 1 83 ? -5.134 -2.925 11.019 1.00 97.56 83 SER A O 1
ATOM 636 N N . SER A 1 84 ? -4.786 -2.916 8.799 1.00 98.12 84 SER A N 1
ATOM 637 C CA . SER A 1 84 ? -6.180 -2.650 8.430 1.00 98.12 84 SER A CA 1
ATOM 638 C C . SER A 1 84 ? -7.120 -3.790 8.815 1.00 98.12 84 SER A C 1
ATOM 640 O O . SER A 1 84 ? -8.163 -3.530 9.409 1.00 98.12 84 SER A O 1
ATOM 642 N N . ILE A 1 85 ? -6.727 -5.047 8.573 1.00 98.38 85 ILE A N 1
ATOM 643 C CA . ILE A 1 85 ? -7.480 -6.231 9.026 1.00 98.38 85 ILE A CA 1
ATOM 644 C C . ILE A 1 85 ? -7.630 -6.204 10.548 1.00 98.38 85 ILE A C 1
ATOM 646 O O . ILE A 1 85 ? -8.726 -6.405 11.072 1.00 98.38 85 ILE A O 1
ATOM 650 N N . ASN A 1 86 ? -6.540 -5.921 11.265 1.00 98.12 86 ASN A N 1
ATOM 651 C CA . ASN A 1 86 ? -6.560 -5.883 12.720 1.00 98.12 86 ASN A CA 1
ATOM 652 C C . ASN A 1 86 ? -7.495 -4.788 13.256 1.00 98.12 86 ASN A C 1
ATOM 654 O O . ASN A 1 86 ? -8.336 -5.075 14.101 1.00 98.12 86 ASN A O 1
ATOM 658 N N . PHE A 1 87 ? -7.420 -3.559 12.734 1.00 98.31 87 PHE A N 1
ATOM 659 C CA . PHE A 1 87 ? -8.344 -2.487 13.120 1.00 98.31 87 PHE A CA 1
ATOM 660 C C . PHE A 1 87 ? -9.800 -2.816 12.807 1.00 98.31 87 PHE A C 1
ATOM 662 O O . PHE A 1 87 ? -10.658 -2.603 13.665 1.00 98.31 87 PHE A O 1
ATOM 669 N N . LEU A 1 88 ? -10.078 -3.361 11.622 1.00 98.00 88 LEU A N 1
ATOM 670 C CA . LEU A 1 88 ? -11.428 -3.742 11.222 1.00 98.00 88 LEU A CA 1
ATOM 671 C C . LEU A 1 88 ? -12.022 -4.759 12.207 1.00 98.00 88 LEU A C 1
ATOM 673 O O . LEU A 1 88 ? -13.124 -4.559 12.720 1.00 98.00 88 LEU A O 1
ATOM 677 N N . CYS A 1 89 ? -11.269 -5.814 12.529 1.00 98.06 89 CYS A N 1
ATOM 678 C CA . CYS A 1 89 ? -11.700 -6.830 13.483 1.00 98.06 89 CYS A CA 1
ATOM 679 C C . CYS A 1 89 ? -11.838 -6.280 14.908 1.00 98.06 89 CYS A C 1
ATOM 681 O O . CYS A 1 89 ? -12.829 -6.592 15.565 1.00 98.06 89 CYS A O 1
ATOM 683 N N . THR A 1 90 ? -10.914 -5.436 15.381 1.00 97.69 90 THR A N 1
ATOM 684 C CA . THR A 1 90 ? -11.017 -4.804 16.708 1.00 97.69 90 THR A CA 1
ATOM 685 C C . THR A 1 90 ? -12.286 -3.955 16.816 1.00 97.69 90 THR A C 1
ATOM 687 O O . THR A 1 90 ? -13.061 -4.127 17.754 1.00 97.69 90 THR A O 1
ATOM 690 N N . ILE A 1 91 ? -12.550 -3.078 15.841 1.00 97.88 91 ILE A N 1
ATOM 691 C CA . ILE A 1 91 ? -13.704 -2.166 15.885 1.00 97.88 91 ILE A CA 1
ATOM 692 C C . ILE A 1 91 ? -15.028 -2.934 15.796 1.00 97.88 91 ILE A C 1
ATOM 694 O O . ILE A 1 91 ? -15.984 -2.595 16.494 1.00 97.88 91 ILE A O 1
ATOM 698 N N . LEU A 1 92 ? -15.110 -3.968 14.955 1.00 97.31 92 LEU A N 1
ATOM 699 C CA . LEU A 1 92 ? -16.349 -4.728 14.783 1.00 97.31 92 LEU A CA 1
ATOM 700 C C . LEU A 1 92 ? -16.644 -5.661 15.958 1.00 97.31 92 LEU A C 1
ATOM 702 O O . LEU A 1 92 ? -17.795 -5.713 16.393 1.00 97.31 92 LEU A O 1
ATOM 706 N N . ASN A 1 93 ? -15.626 -6.362 16.466 1.00 97.25 93 ASN A N 1
ATOM 707 C CA . ASN A 1 93 ? -15.821 -7.485 17.384 1.00 97.25 93 ASN A CA 1
ATOM 708 C C . ASN A 1 93 ? -15.575 -7.139 18.854 1.00 97.25 93 ASN A C 1
ATOM 710 O O . ASN A 1 93 ? -16.092 -7.838 19.718 1.00 97.25 93 ASN A O 1
ATOM 714 N N . MET A 1 94 ? -14.788 -6.102 19.156 1.00 96.69 94 MET A N 1
ATOM 715 C CA . MET A 1 94 ? -14.396 -5.777 20.538 1.00 96.69 94 MET A CA 1
ATOM 716 C C . MET A 1 94 ? -15.129 -4.560 21.113 1.00 96.69 94 MET A C 1
ATOM 718 O O . MET A 1 94 ? -14.841 -4.146 22.234 1.00 96.69 94 MET A O 1
ATOM 722 N N . LYS A 1 95 ? -16.078 -3.978 20.369 1.00 93.25 95 LYS A N 1
ATOM 723 C CA . LYS A 1 95 ? -16.922 -2.887 20.871 1.00 93.25 95 LYS A CA 1
ATOM 724 C C . LYS A 1 95 ? -17.933 -3.403 21.899 1.00 93.25 95 LYS A C 1
ATOM 726 O O . LYS A 1 95 ? -18.624 -4.390 21.664 1.00 93.25 95 LYS A O 1
ATOM 731 N N . ASN A 1 96 ? -18.089 -2.658 22.992 1.00 91.38 96 ASN A N 1
ATOM 732 C CA . ASN A 1 96 ? -19.069 -2.946 24.049 1.00 91.38 96 ASN A CA 1
ATOM 733 C C . ASN A 1 96 ? -20.376 -2.141 23.919 1.00 91.38 96 ASN A C 1
ATOM 735 O O . ASN A 1 96 ? -21.252 -2.220 24.775 1.00 91.38 96 ASN A O 1
ATOM 739 N N . PHE A 1 97 ? -20.507 -1.330 22.871 1.00 93.06 97 PHE A N 1
ATOM 740 C CA . PHE A 1 97 ? -21.620 -0.404 22.663 1.00 93.06 97 PHE A CA 1
ATOM 741 C C . PHE A 1 97 ? -22.015 -0.369 21.173 1.00 93.06 97 PHE A C 1
ATOM 743 O O . PHE A 1 97 ? -21.248 -0.837 20.321 1.00 93.06 97 PHE A O 1
ATOM 750 N N . PRO A 1 98 ? -23.221 0.121 20.820 1.00 95.12 98 PRO A N 1
ATOM 751 C CA . PRO A 1 98 ? -23.677 0.117 19.433 1.00 95.12 98 PRO A CA 1
ATOM 752 C C . PRO A 1 98 ? -22.775 0.977 18.542 1.00 95.12 98 PRO A C 1
ATOM 754 O O . PRO A 1 98 ? -22.226 1.988 18.975 1.00 95.12 98 PRO A O 1
ATOM 757 N N . MET A 1 99 ? -22.668 0.596 17.265 1.00 94.75 99 MET A N 1
ATOM 758 C CA . MET A 1 99 ? -21.796 1.259 16.282 1.00 94.75 99 MET A CA 1
ATOM 759 C C . MET A 1 99 ? -22.070 2.770 16.169 1.00 94.75 99 MET A C 1
ATOM 761 O O . MET A 1 99 ? -21.154 3.557 15.958 1.00 94.75 99 MET A O 1
ATOM 765 N N . THR A 1 100 ? -23.324 3.187 16.349 1.00 94.88 100 THR A N 1
ATOM 766 C CA . THR A 1 100 ? -23.749 4.595 16.306 1.00 94.88 100 THR A CA 1
ATOM 767 C C . THR A 1 100 ? -23.076 5.466 17.365 1.00 94.88 100 THR A C 1
ATOM 769 O O . THR A 1 100 ? -22.956 6.667 17.161 1.00 94.88 100 THR A O 1
ATOM 772 N N . ASN A 1 101 ? -22.616 4.871 18.470 1.00 95.06 101 ASN A N 1
ATOM 773 C CA . ASN A 1 101 ? -22.042 5.590 19.609 1.00 95.06 101 ASN A CA 1
ATOM 774 C C . ASN A 1 101 ? -20.502 5.604 19.587 1.00 95.06 101 ASN A C 1
ATOM 776 O O . ASN A 1 101 ? -19.874 6.021 20.557 1.00 95.06 101 ASN A O 1
ATOM 780 N N . LEU A 1 102 ? -19.885 5.137 18.500 1.00 96.56 102 LEU A N 1
ATOM 781 C CA . LEU A 1 102 ? -18.443 5.226 18.285 1.00 96.56 102 LEU A CA 1
ATOM 782 C C . LEU A 1 102 ? -17.986 6.674 18.094 1.00 96.56 102 LEU A C 1
ATOM 784 O O . LEU A 1 102 ? -18.679 7.491 17.488 1.00 96.56 102 LEU A O 1
ATOM 788 N N . SER A 1 103 ? -16.782 6.984 18.583 1.00 96.69 103 SER A N 1
ATOM 789 C CA . SER A 1 103 ? -16.169 8.295 18.372 1.00 96.69 103 SER A CA 1
ATOM 790 C C . SER A 1 103 ? -15.920 8.535 16.879 1.00 96.69 103 SER A C 1
ATOM 792 O O . SER A 1 103 ? -15.650 7.600 16.118 1.00 96.69 103 SER A O 1
ATOM 794 N N . LEU A 1 104 ? -15.936 9.800 16.451 1.00 97.69 104 LEU A N 1
ATOM 795 C CA . LEU A 1 104 ? -15.642 10.155 15.056 1.00 97.69 104 LEU A CA 1
ATOM 796 C C . LEU A 1 104 ? -14.250 9.682 14.611 1.00 97.69 104 LEU A C 1
ATOM 798 O O . LEU A 1 104 ? -14.065 9.331 13.449 1.00 97.69 104 LEU A O 1
ATOM 802 N N . PHE A 1 105 ? -13.287 9.614 15.535 1.00 97.81 105 PHE A N 1
ATOM 803 C CA . PHE A 1 105 ? -11.975 9.036 15.257 1.00 97.81 105 PHE A CA 1
ATOM 804 C C . PHE A 1 105 ? -12.060 7.530 14.981 1.00 97.81 105 PHE A C 1
ATOM 806 O O . PHE A 1 105 ? -11.495 7.062 14.002 1.00 97.81 105 PHE A O 1
ATOM 813 N N . THR A 1 106 ? -12.802 6.763 15.788 1.00 97.38 106 THR A N 1
ATOM 814 C CA . THR A 1 106 ? -12.997 5.324 15.519 1.00 97.38 106 THR A CA 1
ATOM 815 C C . THR A 1 106 ? -13.775 5.063 14.225 1.00 97.38 106 THR A C 1
ATOM 817 O O . THR A 1 106 ? -13.497 4.095 13.524 1.00 97.38 106 THR A O 1
ATOM 820 N N . TRP A 1 107 ? -14.701 5.949 13.851 1.00 97.81 107 TRP A N 1
ATOM 821 C CA . TRP A 1 107 ? -15.365 5.893 12.548 1.00 97.81 107 TRP A CA 1
ATOM 822 C C . TRP A 1 107 ? -14.419 6.200 11.385 1.00 97.81 107 TRP A C 1
ATOM 824 O O . TRP A 1 107 ? -14.445 5.493 10.377 1.00 97.81 107 TRP A O 1
ATOM 834 N N . SER A 1 108 ? -13.565 7.221 11.503 1.00 97.75 108 SER A N 1
ATOM 835 C CA . SER A 1 108 ? -12.612 7.548 10.438 1.00 97.75 108 SER A CA 1
ATOM 836 C C . SER A 1 108 ? -11.587 6.430 10.246 1.00 97.75 108 SER A C 1
ATOM 838 O O . SER A 1 108 ? -11.292 6.048 9.111 1.00 97.75 108 SER A O 1
ATOM 840 N N . THR A 1 109 ? -11.102 5.823 11.331 1.00 98.06 109 THR A N 1
ATOM 841 C CA . THR A 1 109 ? -10.204 4.667 11.246 1.00 98.06 109 THR A CA 1
ATOM 842 C C . THR A 1 109 ? -10.912 3.453 10.653 1.00 98.06 109 THR A C 1
ATOM 844 O O . THR A 1 109 ? -10.352 2.812 9.772 1.00 98.06 109 THR A O 1
ATOM 847 N N . PHE A 1 110 ? -12.171 3.196 11.015 1.00 98.06 110 PHE A N 1
ATOM 848 C CA . PHE A 1 110 ? -12.975 2.142 10.393 1.00 98.06 110 PHE A CA 1
ATOM 849 C C . PHE A 1 110 ? -13.072 2.310 8.867 1.00 98.06 110 PHE A C 1
ATOM 851 O O . PHE A 1 110 ? -12.705 1.400 8.124 1.00 98.06 110 PHE A O 1
ATOM 858 N N . ILE A 1 111 ? -13.468 3.493 8.384 1.00 98.31 111 ILE A N 1
ATOM 859 C CA . ILE A 1 111 ? -13.597 3.761 6.941 1.00 98.31 111 ILE A CA 1
ATOM 860 C C . ILE A 1 111 ? -12.241 3.645 6.233 1.00 98.31 111 ILE A C 1
ATOM 862 O O . ILE A 1 111 ? -12.139 2.983 5.202 1.00 98.31 111 ILE A O 1
ATOM 866 N N . THR A 1 112 ? -11.181 4.239 6.791 1.00 98.06 112 THR A N 1
ATOM 867 C CA . THR A 1 112 ? -9.845 4.165 6.173 1.00 98.06 112 THR A CA 1
ATOM 868 C C . THR A 1 112 ? -9.326 2.734 6.053 1.00 98.06 112 THR A C 1
ATOM 870 O O . THR A 1 112 ? -8.701 2.407 5.050 1.00 98.06 112 THR A O 1
ATOM 873 N N . THR A 1 113 ? -9.619 1.854 7.015 1.00 97.88 113 THR A N 1
ATOM 874 C CA . THR A 1 113 ? -9.183 0.447 6.943 1.00 97.88 113 THR A CA 1
ATOM 875 C C . THR A 1 113 ? -9.884 -0.322 5.824 1.00 97.88 113 THR A C 1
ATOM 877 O O . THR A 1 113 ? -9.244 -1.129 5.155 1.00 97.88 113 THR A O 1
ATOM 880 N N . ILE A 1 114 ? -11.161 -0.023 5.557 1.00 98.50 114 ILE A N 1
ATOM 881 C CA . ILE A 1 114 ? -11.896 -0.590 4.418 1.00 98.50 114 ILE A CA 1
ATOM 882 C C . ILE A 1 114 ? -11.273 -0.117 3.102 1.00 98.50 114 ILE A C 1
ATOM 884 O O . ILE A 1 114 ? -11.007 -0.936 2.227 1.00 98.50 114 ILE A O 1
ATOM 888 N N . LEU A 1 115 ? -10.997 1.186 2.979 1.00 98.25 115 LEU A N 1
ATOM 889 C CA . LEU A 1 115 ? -10.377 1.749 1.777 1.00 98.25 115 LEU A CA 1
ATOM 890 C C . LEU A 1 115 ? -9.013 1.111 1.500 1.00 98.25 115 LEU A C 1
ATOM 892 O O . LEU A 1 115 ? -8.777 0.662 0.386 1.00 98.25 115 LEU A O 1
ATOM 896 N N . LEU A 1 116 ? -8.156 0.985 2.517 1.00 97.81 116 LEU A N 1
ATOM 897 C CA . LEU A 1 116 ? -6.834 0.374 2.362 1.00 97.81 116 LEU A CA 1
ATOM 898 C C . LEU A 1 116 ? -6.902 -1.099 1.952 1.00 97.81 116 LEU A C 1
ATOM 900 O O . LEU A 1 116 ? -6.097 -1.534 1.133 1.00 97.81 116 LEU A O 1
ATOM 904 N N . LEU A 1 117 ? -7.854 -1.868 2.490 1.00 97.81 117 LEU A N 1
ATOM 905 C CA . LEU A 1 117 ? -8.024 -3.273 2.108 1.00 97.81 117 LEU A CA 1
ATOM 906 C C . LEU A 1 117 ? -8.441 -3.442 0.647 1.00 97.81 117 LEU A C 1
ATOM 908 O O . LEU A 1 117 ? -8.061 -4.430 0.024 1.00 97.81 117 LEU A O 1
ATOM 912 N N . LEU A 1 118 ? -9.203 -2.489 0.110 1.00 98.00 118 LEU A N 1
ATOM 913 C CA . LEU A 1 118 ? -9.646 -2.506 -1.281 1.00 98.00 118 LEU A CA 1
ATOM 914 C C . LEU A 1 118 ? -8.602 -1.915 -2.238 1.00 98.00 118 LEU A C 1
ATOM 916 O O . LEU A 1 118 ? -8.475 -2.400 -3.359 1.00 98.00 118 LEU A O 1
ATOM 920 N N . SER A 1 119 ? -7.852 -0.895 -1.812 1.00 97.19 119 SER A N 1
ATOM 921 C CA . SER A 1 119 ? -6.963 -0.135 -2.696 1.00 97.19 119 SER A CA 1
ATOM 922 C C . SER A 1 119 ? -5.550 -0.722 -2.795 1.00 97.19 119 SER A C 1
ATOM 924 O O . SER A 1 119 ? -4.993 -0.828 -3.889 1.00 97.19 119 SER A O 1
ATOM 926 N N . LEU A 1 120 ? -4.959 -1.173 -1.681 1.00 97.62 120 LEU A N 1
ATOM 927 C CA . LEU A 1 120 ? -3.567 -1.647 -1.651 1.00 97.62 120 LEU A CA 1
ATOM 928 C C . LEU A 1 120 ? -3.278 -2.872 -2.535 1.00 97.62 120 LEU A C 1
ATOM 930 O O . LEU A 1 120 ? -2.195 -2.909 -3.125 1.00 97.62 120 LEU A O 1
ATOM 934 N N . PRO A 1 121 ? -4.182 -3.865 -2.679 1.00 98.12 121 PRO A N 1
ATOM 935 C CA . PRO A 1 121 ? -3.950 -4.980 -3.595 1.00 98.12 121 PRO A CA 1
ATOM 936 C C . PRO A 1 121 ? -3.782 -4.537 -5.053 1.00 98.12 121 PRO A C 1
ATOM 938 O O . PRO A 1 121 ? -3.006 -5.148 -5.785 1.00 98.12 121 PRO A O 1
ATOM 941 N N . VAL A 1 122 ? -4.463 -3.461 -5.469 1.00 98.38 122 VAL A N 1
ATOM 942 C CA . VAL A 1 122 ? -4.360 -2.933 -6.837 1.00 98.38 122 VAL A CA 1
ATOM 943 C C . VAL A 1 122 ? -2.998 -2.288 -7.067 1.00 98.38 122 VAL A C 1
ATOM 945 O O . VAL A 1 122 ? -2.348 -2.602 -8.065 1.00 98.38 122 VAL A O 1
ATOM 948 N N . LEU A 1 123 ? -2.514 -1.481 -6.114 1.00 97.88 123 LEU A N 1
ATOM 949 C CA . LEU A 1 123 ? -1.151 -0.946 -6.168 1.00 97.88 123 LEU A CA 1
ATOM 950 C C . LEU A 1 123 ? -0.127 -2.079 -6.242 1.00 97.88 123 LEU A C 1
ATOM 952 O O . LEU A 1 123 ? 0.717 -2.062 -7.134 1.00 97.88 123 LEU A O 1
ATOM 956 N N . ALA A 1 124 ? -0.222 -3.066 -5.341 1.00 98.12 124 ALA A N 1
ATOM 957 C CA . ALA A 1 124 ? 0.675 -4.221 -5.305 1.00 98.12 124 ALA A CA 1
ATOM 958 C C . ALA A 1 124 ? 0.682 -4.976 -6.647 1.00 98.12 124 ALA A C 1
ATOM 960 O O . ALA A 1 124 ? 1.746 -5.313 -7.165 1.00 98.12 124 ALA A O 1
ATOM 961 N N . GLY A 1 125 ? -0.487 -5.168 -7.266 1.00 98.25 125 GLY A N 1
ATOM 962 C CA . GLY A 1 125 ? -0.605 -5.708 -8.622 1.00 98.25 125 GLY A CA 1
ATOM 963 C C . GLY A 1 125 ? 0.134 -4.860 -9.664 1.00 98.25 125 GLY A C 1
ATOM 964 O O . GLY A 1 125 ? 0.935 -5.381 -10.435 1.00 98.25 125 GLY A O 1
ATOM 965 N N . GLY A 1 126 ? -0.071 -3.541 -9.658 1.00 98.12 126 GLY A N 1
ATOM 966 C CA . GLY A 1 126 ? 0.613 -2.611 -10.563 1.00 98.12 126 GLY A CA 1
ATOM 967 C C . GLY A 1 126 ? 2.139 -2.695 -10.474 1.00 98.12 126 GLY A C 1
ATOM 968 O O . GLY A 1 126 ? 2.821 -2.869 -11.484 1.00 98.12 126 GLY A O 1
ATOM 969 N N . ILE A 1 127 ? 2.687 -2.616 -9.260 1.00 98.12 127 ILE A N 1
ATOM 970 C CA . ILE A 1 127 ? 4.142 -2.616 -9.052 1.00 98.12 127 ILE A CA 1
ATOM 971 C C . ILE A 1 127 ? 4.775 -4.011 -9.207 1.00 98.12 127 ILE A C 1
ATOM 973 O O . ILE A 1 127 ? 5.939 -4.096 -9.596 1.00 98.12 127 ILE A O 1
ATOM 977 N N . THR A 1 128 ? 4.040 -5.109 -8.975 1.00 98.19 128 THR A N 1
ATOM 978 C CA . THR A 1 128 ? 4.512 -6.465 -9.335 1.00 98.19 128 THR A CA 1
ATOM 979 C C . THR A 1 128 ? 4.583 -6.660 -10.844 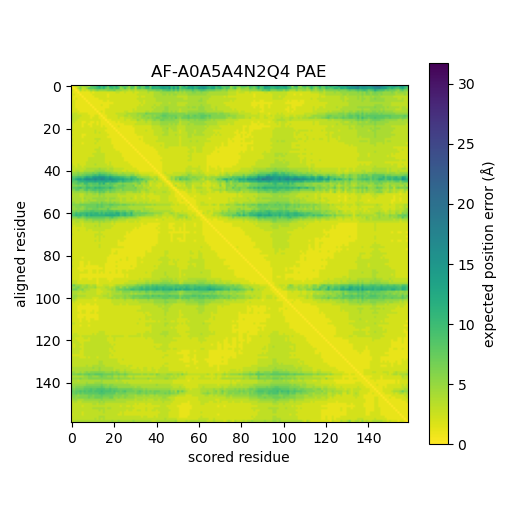1.00 98.19 128 THR A C 1
ATOM 981 O O . THR A 1 128 ? 5.559 -7.237 -11.314 1.00 98.19 128 THR A O 1
ATOM 984 N N . MET A 1 129 ? 3.620 -6.139 -11.609 1.00 98.19 129 MET A N 1
ATOM 985 C CA . MET A 1 129 ? 3.687 -6.163 -13.076 1.00 98.19 129 MET A CA 1
ATOM 986 C C . MET A 1 129 ? 4.889 -5.369 -13.608 1.00 98.19 129 MET A C 1
ATOM 988 O O . MET A 1 129 ? 5.548 -5.808 -14.545 1.00 98.19 129 MET A O 1
ATOM 992 N N . ILE A 1 130 ? 5.251 -4.243 -12.975 1.00 97.50 130 ILE A N 1
ATOM 993 C CA . ILE A 1 130 ? 6.509 -3.548 -13.302 1.00 97.50 130 ILE A CA 1
ATOM 994 C C . ILE A 1 130 ? 7.709 -4.451 -12.994 1.00 97.50 130 ILE A C 1
ATOM 996 O O . ILE A 1 130 ? 8.616 -4.570 -13.815 1.00 97.50 130 ILE A O 1
ATOM 1000 N N . LEU A 1 131 ? 7.735 -5.093 -11.821 1.00 97.62 131 LEU A N 1
ATOM 1001 C CA . LEU A 1 131 ? 8.831 -5.984 -11.429 1.00 97.62 131 LEU A CA 1
ATOM 1002 C C . LEU A 1 131 ? 9.024 -7.127 -12.440 1.00 97.62 131 LEU A C 1
ATOM 1004 O O . LEU A 1 131 ? 10.162 -7.476 -12.759 1.00 97.62 131 LEU A O 1
ATOM 1008 N N . THR A 1 132 ? 7.932 -7.705 -12.948 1.00 97.31 132 THR A N 1
ATOM 1009 C CA . THR A 1 132 ? 7.981 -8.795 -13.931 1.00 97.31 132 THR A CA 1
ATOM 1010 C C . THR A 1 132 ? 8.399 -8.285 -15.310 1.00 97.31 132 THR A C 1
ATOM 1012 O O . THR A 1 132 ? 9.209 -8.941 -15.963 1.00 97.31 132 THR A O 1
ATOM 1015 N N . ASP A 1 133 ? 7.945 -7.097 -15.726 1.00 96.44 133 ASP A N 1
ATOM 1016 C CA . ASP A 1 133 ? 8.363 -6.478 -16.995 1.00 96.44 133 ASP A CA 1
ATOM 1017 C C . ASP A 1 133 ? 9.865 -6.160 -16.993 1.00 96.44 133 ASP A C 1
ATOM 1019 O O . ASP A 1 133 ? 10.530 -6.250 -18.023 1.00 96.44 133 ASP A O 1
ATOM 1023 N N . ARG A 1 134 ? 10.424 -5.842 -15.821 1.00 95.25 134 ARG A N 1
ATOM 1024 C CA . ARG A 1 134 ? 11.858 -5.584 -15.638 1.00 95.25 134 ARG A CA 1
ATOM 1025 C C . ARG A 1 134 ? 12.713 -6.849 -15.623 1.00 95.25 134 ARG A C 1
ATOM 1027 O O . ARG A 1 134 ? 13.813 -6.837 -16.166 1.00 95.25 134 ARG A O 1
ATOM 1034 N N . ASN A 1 135 ? 12.249 -7.908 -14.953 1.00 96.62 135 ASN A N 1
ATOM 1035 C CA . ASN A 1 135 ? 13.116 -9.028 -14.561 1.00 96.62 135 ASN A CA 1
ATOM 1036 C C . ASN A 1 135 ? 12.746 -10.377 -15.192 1.00 96.62 135 ASN A C 1
ATOM 1038 O O . ASN A 1 135 ? 13.569 -11.289 -15.199 1.00 96.62 135 ASN A O 1
ATOM 1042 N N . LEU A 1 136 ? 11.519 -10.537 -15.693 1.00 95.94 136 LEU A N 1
ATOM 1043 C CA . LEU A 1 136 ? 10.972 -11.819 -16.156 1.00 95.94 136 LEU A CA 1
ATOM 1044 C C . LEU A 1 136 ? 10.503 -11.783 -17.619 1.00 95.94 136 LEU A C 1
ATOM 1046 O O . LEU A 1 136 ? 9.808 -12.696 -18.058 1.00 95.94 136 LEU A O 1
ATOM 1050 N N . ASN A 1 137 ? 10.907 -10.759 -18.380 1.00 94.19 137 ASN A N 1
ATOM 1051 C CA . ASN A 1 137 ? 10.577 -10.582 -19.799 1.00 94.19 137 ASN A CA 1
ATOM 1052 C C . ASN A 1 137 ? 9.064 -10.592 -20.098 1.00 94.19 137 ASN A C 1
ATOM 1054 O O . ASN A 1 137 ? 8.652 -11.023 -21.175 1.00 94.19 137 ASN A O 1
ATOM 1058 N N . THR A 1 138 ? 8.229 -10.132 -19.160 1.00 96.75 138 THR A N 1
ATOM 1059 C CA . THR A 1 138 ? 6.815 -9.856 -19.451 1.00 96.75 138 THR A CA 1
ATOM 1060 C C . THR A 1 138 ? 6.664 -8.511 -20.171 1.00 96.75 138 THR A C 1
ATOM 1062 O O . THR A 1 138 ? 7.616 -7.736 -20.275 1.00 96.75 138 THR A O 1
ATOM 1065 N N . SER A 1 139 ? 5.476 -8.244 -20.717 1.00 96.25 139 SER A N 1
ATOM 1066 C CA . SER A 1 139 ? 5.196 -7.022 -21.479 1.00 96.25 139 SER A CA 1
ATOM 1067 C C . SER A 1 139 ? 3.836 -6.406 -21.140 1.00 96.25 139 SER A C 1
ATOM 1069 O O . SER A 1 139 ? 3.068 -6.072 -22.038 1.00 96.25 139 SER A O 1
ATOM 1071 N N . PHE A 1 140 ? 3.528 -6.238 -19.850 1.00 97.38 140 PHE A N 1
ATOM 1072 C CA . PHE A 1 140 ? 2.283 -5.600 -19.400 1.00 97.38 140 PHE A CA 1
ATOM 1073 C C . PHE A 1 140 ? 2.195 -4.129 -19.818 1.00 97.38 140 PHE A C 1
ATOM 1075 O O . PHE A 1 140 ? 1.142 -3.670 -20.263 1.00 97.38 140 PHE A O 1
ATOM 1082 N N . PHE A 1 141 ? 3.302 -3.393 -19.707 1.00 97.19 141 PHE A N 1
ATOM 1083 C CA . PHE A 1 141 ? 3.345 -1.948 -19.943 1.00 97.19 141 PHE A CA 1
ATOM 1084 C C . PHE A 1 141 ? 4.249 -1.539 -21.108 1.00 97.19 141 PHE A C 1
ATOM 1086 O O . PHE A 1 141 ? 4.381 -0.350 -21.379 1.00 97.19 141 PHE A O 1
ATOM 1093 N N . ASN A 1 142 ? 4.894 -2.487 -21.795 1.00 94.19 142 ASN A N 1
ATOM 1094 C CA . ASN A 1 142 ? 5.772 -2.204 -22.931 1.00 94.19 142 ASN A CA 1
ATOM 1095 C C . ASN A 1 142 ? 4.998 -2.253 -24.269 1.00 94.19 142 ASN A C 1
ATOM 1097 O O . ASN A 1 142 ? 4.646 -3.357 -24.702 1.00 94.19 142 ASN A O 1
ATOM 1101 N N . PRO A 1 143 ? 4.818 -1.120 -24.987 1.00 94.31 143 PRO A N 1
ATOM 1102 C CA . PRO A 1 143 ? 4.118 -1.091 -26.276 1.00 94.31 143 PRO A CA 1
ATOM 1103 C C . PRO A 1 143 ? 4.717 -2.007 -27.344 1.00 94.31 143 PRO A C 1
ATOM 1105 O O . PRO A 1 143 ? 3.984 -2.542 -28.172 1.00 94.31 143 PRO A O 1
ATOM 1108 N N . ALA A 1 144 ? 6.035 -2.242 -27.317 1.00 92.81 144 ALA A N 1
ATOM 1109 C CA . ALA A 1 144 ? 6.691 -3.132 -28.277 1.00 92.81 144 ALA A CA 1
ATOM 1110 C C . ALA A 1 144 ? 6.253 -4.603 -28.127 1.00 92.81 144 ALA A C 1
ATOM 1112 O O . ALA A 1 144 ? 6.331 -5.363 -29.087 1.00 92.81 144 ALA A O 1
ATOM 1113 N N . GLY A 1 145 ? 5.781 -4.996 -26.937 1.00 92.44 145 GLY A N 1
ATOM 1114 C CA . GLY A 1 145 ? 5.214 -6.317 -26.652 1.00 92.44 145 GLY A CA 1
ATOM 1115 C C . GLY A 1 145 ? 3.686 -6.318 -26.528 1.00 92.44 145 GLY A C 1
ATOM 1116 O O . GLY A 1 145 ? 3.133 -7.273 -25.991 1.00 92.44 145 GLY A O 1
ATOM 1117 N N . GLY A 1 146 ? 3.008 -5.253 -26.978 1.00 94.69 146 GLY A N 1
ATOM 1118 C CA . GLY A 1 146 ? 1.547 -5.115 -26.921 1.00 94.69 146 GLY A CA 1
ATOM 1119 C C . GLY A 1 146 ? 0.976 -4.602 -25.593 1.00 94.69 146 GLY A C 1
ATOM 1120 O O . GLY A 1 146 ? -0.243 -4.563 -25.445 1.00 94.69 146 GLY A O 1
ATOM 1121 N N . GLY A 1 147 ? 1.827 -4.214 -24.639 1.00 96.44 147 GLY A N 1
ATOM 1122 C CA . GLY A 1 147 ? 1.416 -3.598 -23.377 1.00 96.44 147 GLY A CA 1
ATOM 1123 C C . GLY A 1 147 ? 1.073 -2.113 -23.508 1.00 96.44 147 GLY A C 1
ATOM 1124 O O . GLY A 1 147 ? 1.367 -1.480 -24.521 1.00 96.44 147 GLY A O 1
ATOM 1125 N N . ASP A 1 148 ? 0.497 -1.532 -22.456 1.00 97.06 148 ASP A N 1
ATOM 1126 C CA . ASP A 1 148 ? 0.101 -0.118 -22.437 1.00 97.06 148 ASP A CA 1
ATOM 1127 C C . ASP A 1 148 ? 0.560 0.585 -21.144 1.00 97.06 148 ASP A C 1
ATOM 1129 O O . ASP A 1 148 ? 0.061 0.265 -20.064 1.00 97.06 148 ASP A O 1
ATOM 1133 N N . PRO A 1 149 ? 1.472 1.575 -21.207 1.00 95.88 149 PRO A N 1
ATOM 1134 C CA . PRO A 1 149 ? 1.856 2.377 -20.046 1.00 95.88 149 PRO A CA 1
ATOM 1135 C C . PRO A 1 149 ? 0.683 3.087 -19.349 1.00 95.88 149 PRO A C 1
ATOM 1137 O O . PRO A 1 149 ? 0.771 3.378 -18.155 1.00 95.88 149 PRO A O 1
ATOM 1140 N N . ILE A 1 150 ? -0.414 3.376 -20.061 1.00 97.69 150 ILE A N 1
ATOM 1141 C CA . ILE A 1 150 ? -1.606 4.030 -19.498 1.00 97.69 150 ILE A CA 1
ATOM 1142 C C . ILE A 1 150 ? -2.348 3.084 -18.545 1.00 97.69 150 ILE A C 1
ATOM 1144 O O . ILE A 1 150 ? -2.881 3.537 -17.530 1.00 97.69 150 ILE A O 1
ATOM 1148 N N . LEU A 1 151 ? -2.302 1.766 -18.782 1.00 97.88 151 LEU A N 1
ATOM 1149 C CA . LEU A 1 151 ? -2.852 0.772 -17.856 1.00 97.88 151 LEU A CA 1
ATOM 1150 C C . LEU A 1 151 ? -2.260 0.937 -16.452 1.00 97.88 151 LEU A C 1
ATOM 1152 O O . LEU A 1 151 ? -2.998 0.924 -15.468 1.00 97.88 151 LEU A O 1
ATOM 1156 N N . TYR A 1 152 ? -0.945 1.148 -16.350 1.00 98.06 152 TYR A N 1
ATOM 1157 C CA . TYR A 1 152 ? -0.313 1.377 -15.054 1.00 98.06 152 TYR A CA 1
ATOM 1158 C C . TYR A 1 152 ? -0.847 2.646 -14.379 1.00 98.06 152 TYR A C 1
ATOM 1160 O O . TYR A 1 152 ? -1.075 2.640 -13.174 1.00 98.06 152 TYR A O 1
ATOM 1168 N N . GLN A 1 153 ? -1.095 3.722 -15.134 1.00 97.69 153 GLN A N 1
ATOM 1169 C CA . GLN A 1 153 ? -1.678 4.944 -14.569 1.00 97.69 153 GLN A CA 1
ATOM 1170 C C . GLN A 1 153 ? -3.057 4.668 -13.969 1.00 97.69 153 GLN A C 1
ATOM 1172 O O . GLN A 1 153 ? -3.339 5.124 -12.865 1.00 97.69 153 GLN A O 1
ATOM 1177 N N . HIS A 1 154 ? -3.894 3.883 -14.650 1.00 98.31 154 HIS A N 1
ATOM 1178 C CA . HIS A 1 154 ? -5.197 3.493 -14.114 1.00 98.31 154 HIS A CA 1
ATOM 1179 C C . HIS A 1 154 ? -5.079 2.679 -12.824 1.00 98.31 154 HIS A C 1
ATOM 1181 O O . HIS A 1 154 ? -5.797 2.958 -11.869 1.00 98.31 154 HIS A O 1
ATOM 1187 N N . LEU A 1 155 ? -4.162 1.712 -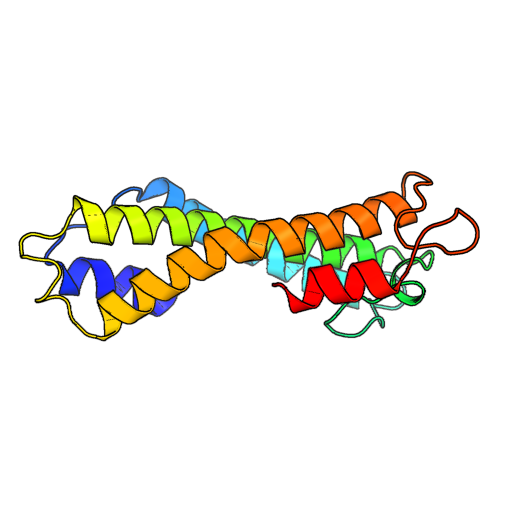12.769 1.00 98.06 155 LEU A N 1
ATOM 1188 C CA . LEU A 1 155 ? -3.934 0.908 -11.565 1.00 98.06 155 LEU A CA 1
ATOM 1189 C C . LEU A 1 155 ? -3.401 1.756 -10.407 1.00 98.06 155 LEU A C 1
ATOM 1191 O O . LEU A 1 155 ? -3.840 1.599 -9.272 1.00 98.06 155 LEU A O 1
ATOM 1195 N N . PHE A 1 156 ? -2.477 2.669 -10.701 1.00 98.06 156 PHE A N 1
ATOM 1196 C CA . PHE A 1 156 ? -1.857 3.532 -9.707 1.00 98.06 156 PHE A CA 1
ATOM 1197 C C . PHE A 1 156 ? -2.836 4.556 -9.127 1.00 98.06 156 PHE A C 1
ATOM 1199 O O . PHE A 1 156 ? -2.846 4.754 -7.922 1.00 98.06 156 PHE A O 1
ATOM 1206 N N . TRP A 1 157 ? -3.662 5.195 -9.962 1.00 98.00 157 TRP A N 1
ATOM 1207 C CA . TRP A 1 157 ? -4.629 6.204 -9.508 1.00 98.00 157 TRP A CA 1
ATOM 1208 C C . TRP A 1 157 ? -5.933 5.624 -8.970 1.00 98.00 157 TRP A C 1
ATOM 1210 O O . TRP A 1 157 ? -6.722 6.352 -8.372 1.00 98.00 157 TRP A O 1
ATOM 1220 N N . PHE A 1 158 ? -6.188 4.337 -9.203 1.00 97.88 158 PHE A N 1
ATOM 1221 C CA . PHE A 1 158 ? -7.243 3.629 -8.489 1.00 97.88 158 PHE A CA 1
ATOM 1222 C C . PHE A 1 158 ? -6.894 3.454 -7.005 1.00 97.88 158 PHE A C 1
ATOM 1224 O O . PHE A 1 158 ? -7.793 3.465 -6.162 1.00 97.88 158 PHE A O 1
ATOM 1231 N N . PHE A 1 159 ? -5.606 3.257 -6.707 1.00 94.62 159 PHE A N 1
ATOM 1232 C CA . PHE A 1 159 ? -5.098 3.165 -5.345 1.00 94.62 159 PHE A CA 1
ATOM 1233 C C . PHE A 1 159 ? -5.165 4.513 -4.610 1.00 94.62 159 PHE A C 1
ATOM 1235 O O . PHE A 1 159 ? -5.606 4.489 -3.433 1.00 94.62 159 PHE A O 1
#

Sequence (159 aa):
LGGFGNWLIPLMLNSPDMAFPRMNNMSFWLLPPSLTLLLYSNMFGMGTGTGWTVYPPLSVQANPSIDLTIFSLHLAGISSIMSSINFLCTILNMKNFPMTNLSLFTWSTFITTILLLLSLPVLAGGITMILTDRNLNTSFFNPAGGGDPILYQHLFWFF

Mean predicted aligned error: 3.2 Å

InterPro domains:
  IPR000883 Cytochrome c oxidase subunit I [PF00115] (2-159)
  IPR000883 Cytochrome c oxidase subunit I [PR01165] (6-30)
  IPR000883 Cytochrome c oxidase subunit I [PR01165] (48-60)
  IPR000883 Cytochrome c oxidase subunit I [PR01165] (77-95)
  IPR000883 Cytochrome c oxidase subunit I [PR01165] (104-123)
  IPR000883 Cytochrome c oxidase subunit I [PR01165] (133-154)
  IPR000883 Cytochrome c oxidase subunit I [PTHR10422] (1-159)
  IPR023616 Cytochrome c oxidase-like, subunit I domain [PS50855] (1-159)
  IPR036927 Cytochrome c oxidase-like, subunit I superfamily [G3DSA:1.20.210.10] (1-159)
  IPR036927 Cytochrome c oxidase-like, subunit I superfamily [SSF81442] (2-159)

Secondary structure (DSSP, 8-state):
-HHHHHHHHHHHHT-SS-S-HHHHHHHHHTHHHHHHHHHHHHHSTT---STTTT-TTGGGSS-HHHHHHHHH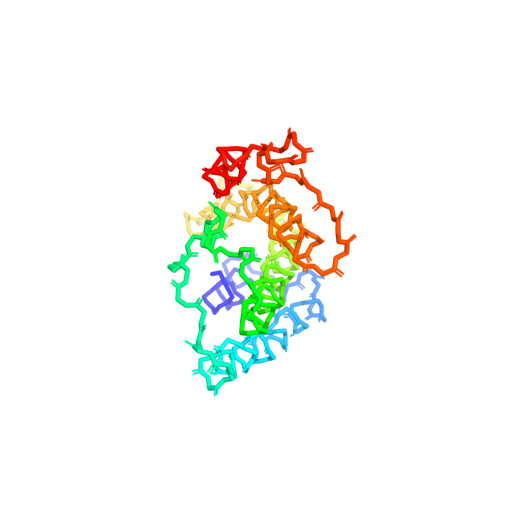HHHHHHHHHHHHHHHHHHHHHS-SS-GGGS-HHHHHHHHHHHHHHHHHHHHHHHHHHHHHHHHS---SS-GGGT--HHHHHHHHHH-

Organism: NCBI:txid2447838

Nearest PDB structures (foldseek):
  3abl-assembly1_A  TM=9.927E-01  e=1.338E-14  Bos taurus
  8d4t-assembly1_N  TM=9.907E-01  e=5.114E-14  Bos taurus
  3omi-assembly2_C  TM=9.762E-01  e=1.828E-12  Cereibacter sphaeroides 2.4.1
  8bqs-assembly1_Da  TM=8.940E-01  e=3.287E-03  Tetrahymena thermophila SB210
  8gzu-assembly1_26  TM=8.656E-01  e=1.611E-02  Tetrahymena thermophila SB210

Foldseek 3Di:
DLPCLQPVVCVLQVHPGWPCVPLSVLLVVLLVQLVVLQVVLCVAFVRQPCPPLCFPPSVLDQGCSSVSNLVSLVSNLSSLLSVLVRLLCCLPPSHPDDPVPGDPVSVVSNVVSVLSNVQSVLLNVLSVQSVCVNPVVDPQPPVVNPHNSVVSVVSSVSD